Protein AF-0000000077112813 (afdb_homodimer)

Nearest PDB structures (foldseek):
  8c60-assembly1_C  TM=4.739E-01  e=3.721E+00  Homo sapiens
  4fjc-assembly1_D  TM=3.807E-01  e=3.249E+00  Saccharomyces cerevisiae S288C
  8i21-assembly1_C  TM=7.071E-01  e=4.803E-01  Saccharomyces cerevisiae S288C
  7p47-assembly1_A  TM=5.954E-01  e=3.420E-01  Saccharomyces cerevisiae
  8c60-assembly1_C  TM=4.735E-01  e=2.625E+00  Homo sapiens

Sequence (152 aa):
MRPRLIAILDSVSTEVDTQCSICLEPQRSMRRLEVCGHMFCADCLMAQMKSKMVRRYDCALCRRSLLAFRRPGALWMRPRLIAILDSVSTEVDTQCSICLEPQRSMRRLEVCGHMFCADCLMAQMKSKMVRRYDCALCRRSLLAFRRPGALW

Organism: Leptosphaeria maculans (strain JN3 / isolate v23.1.3 / race Av1-4-5-6-7-8) (NCBI:txid985895)

Solvent-accessible surface area (backbone atoms only — not comparable to full-atom values): 8838 Å² total; per-residue (Å²): 129,62,71,65,58,55,51,51,51,57,56,35,27,44,83,39,77,43,32,11,76,80,82,67,45,51,40,53,51,30,28,31,29,68,72,79,58,56,45,29,34,60,67,59,53,50,52,42,51,69,42,90,53,91,63,28,58,28,42,93,83,84,55,53,53,42,79,73,48,73,53,88,80,66,73,125,129,63,72,65,57,56,53,50,52,56,57,32,26,43,83,39,77,44,32,11,75,81,84,65,46,49,40,54,50,30,27,30,30,69,72,78,57,56,45,30,35,61,68,58,52,50,52,41,51,69,43,90,53,91,64,30,57,27,41,93,84,82,56,52,53,42,80,73,47,73,53,88,82,65,71,126

Secondary structure (DSSP, 8-state):
--HHHHHHHHHHEEEEE-B-TTT--B-SEEEEETTT--EE-HHHHHHHHHS--TTTTB-TTT--BGGG---TT---/--HHHHHHHHHHEEEEE-B-TTT--B-SEEEEETTT--EE-HHHHHHHHHS--TTTTB-TTT--BGGG---TT---

InterPro domains:
  IPR001841 Zinc finger, RING-type [PS50089] (20-63)
  IPR001841 Zinc finger, RING-type [SM00184] (20-62)
  IPR013083 Zinc finger, RING/FYVE/PHD-type [G3DSA:3.30.40.10] (7-70)
  IPR017907 Zinc finger, RING-type, conserved site [PS00518] (36-45)
  IPR027370 Zinc finger, RING-type, eukaryotic [PF13445] (20-59)

pLDDT: mean 90.88, std 12.23, range [41.81, 98.19]

Foldseek 3Di:
DDPVVVVVCVVVDDDDDQAAPPPRHHDPDWDAQPVPGHIHRPVVLVVLCPDPDPLSQADPPPSHGSVVDDDPPPDD/DDPVVVVVCVVVDDDDDQAAPPVRHHDPDWDAQPVPGHIHRPVVLVVLCPDPDPQSQADPPPSHGSVVDDDPPPDD

Radius of gyration: 18.07 Å; Cα contacts (8 Å, |Δi|>4): 241; chains: 2; bounding box: 33×53×37 Å

Structure (mmCIF, N/CA/C/O backbone):
data_AF-0000000077112813-model_v1
#
loop_
_entity.id
_entity.type
_entity.pdbx_description
1 polymer 'RING-type domain-containing protein'
#
loop_
_atom_site.group_PDB
_atom_site.id
_atom_site.type_symbol
_atom_site.label_atom_id
_atom_site.label_alt_id
_atom_site.label_comp_id
_atom_site.label_asym_id
_atom_site.label_entity_id
_atom_site.label_seq_id
_atom_site.pdbx_PDB_ins_code
_atom_site.Cartn_x
_atom_site.Cartn_y
_atom_site.Cartn_z
_atom_site.occupancy
_atom_site.B_iso_or_equiv
_atom_site.auth_seq_id
_atom_site.auth_comp_id
_atom_site.auth_asym_id
_atom_site.auth_atom_id
_atom_site.pdbx_PDB_model_num
ATOM 1 N N . MET A 1 1 ? -12.859 20.812 4.332 1 48.84 1 MET A N 1
ATOM 2 C CA . MET A 1 1 ? -11.461 20.797 4.758 1 48.84 1 MET A CA 1
ATOM 3 C C . MET A 1 1 ? -10.719 22.016 4.203 1 48.84 1 MET A C 1
ATOM 5 O O . MET A 1 1 ? -11.055 22.516 3.133 1 48.84 1 MET A O 1
ATOM 9 N N . ARG A 1 2 ? -9.992 22.844 4.855 1 67.12 2 ARG A N 1
ATOM 10 C CA . ARG A 1 2 ? -9.352 24.047 4.344 1 67.12 2 ARG A CA 1
ATOM 11 C C . ARG A 1 2 ? -8.445 23.734 3.16 1 67.12 2 ARG A C 1
ATOM 13 O O . ARG A 1 2 ? -7.66 22.781 3.211 1 67.12 2 ARG A O 1
ATOM 20 N N . PRO A 1 3 ? -8.641 24.453 2.031 1 79.75 3 PRO A N 1
ATOM 21 C CA . PRO A 1 3 ? -7.895 24.281 0.779 1 79.75 3 PRO A CA 1
ATOM 22 C C . PRO A 1 3 ? -6.387 24.188 0.996 1 79.75 3 PRO A C 1
ATOM 24 O O . PRO A 1 3 ? -5.719 23.391 0.336 1 79.75 3 PRO A O 1
ATOM 27 N N . ARG A 1 4 ? -5.879 24.812 2.002 1 86.38 4 ARG A N 1
ATOM 28 C CA . ARG A 1 4 ? -4.434 24.812 2.195 1 86.38 4 ARG A CA 1
ATOM 29 C C . ARG A 1 4 ? -3.941 23.484 2.738 1 86.38 4 ARG A C 1
ATOM 31 O O . ARG A 1 4 ? -2.914 22.969 2.295 1 86.38 4 ARG A O 1
ATOM 38 N N . LEU A 1 5 ? -4.719 22.906 3.596 1 89.5 5 LEU A N 1
ATOM 39 C CA . LEU A 1 5 ? -4.301 21.656 4.234 1 89.5 5 LEU A CA 1
ATOM 40 C C . LEU A 1 5 ? -4.273 20.516 3.23 1 89.5 5 LEU A C 1
ATOM 42 O O . LEU A 1 5 ? -3.395 19.656 3.295 1 89.5 5 LEU A O 1
ATOM 46 N N . ILE A 1 6 ? -5.223 20.547 2.381 1 90.75 6 ILE A N 1
ATOM 47 C CA . ILE A 1 6 ? -5.277 19.516 1.357 1 90.75 6 ILE A CA 1
ATOM 48 C C . ILE A 1 6 ? -4.066 19.625 0.437 1 90.75 6 ILE A C 1
ATOM 50 O O . ILE A 1 6 ? -3.461 18.625 0.067 1 90.75 6 ILE A O 1
ATOM 54 N N . ALA A 1 7 ? -3.73 20.891 0.091 1 91.06 7 ALA A N 1
ATOM 55 C CA . ALA A 1 7 ? -2.555 21.109 -0.747 1 91.06 7 ALA A CA 1
ATOM 56 C C . ALA A 1 7 ? -1.287 20.625 -0.054 1 91.06 7 ALA A C 1
ATOM 58 O O . ALA A 1 7 ? -0.417 20.016 -0.69 1 91.06 7 ALA A O 1
ATOM 59 N N . ILE A 1 8 ? -1.131 20.859 1.19 1 90.5 8 ILE A N 1
ATOM 60 C CA . ILE A 1 8 ? 0.029 20.422 1.956 1 90.5 8 ILE A CA 1
ATOM 61 C C . ILE A 1 8 ? 0.072 18.891 1.983 1 90.5 8 ILE A C 1
ATOM 63 O O . ILE A 1 8 ? 1.112 18.281 1.71 1 90.5 8 ILE A O 1
ATOM 67 N N . LEU A 1 9 ? -1.111 18.297 2.33 1 93.31 9 LEU A N 1
ATOM 68 C CA . LEU A 1 9 ? -1.193 16.844 2.373 1 93.31 9 LEU A CA 1
ATOM 69 C C . LEU A 1 9 ? -0.719 16.234 1.058 1 93.31 9 LEU A C 1
ATOM 71 O O . LEU A 1 9 ? 0.058 15.281 1.057 1 93.31 9 LEU A O 1
ATOM 75 N N . ASP A 1 10 ? -1.16 16.812 -0.063 1 93.88 10 ASP A N 1
ATOM 76 C CA . ASP A 1 10 ? -0.838 16.281 -1.384 1 93.88 10 ASP A CA 1
ATOM 77 C C . ASP A 1 10 ? 0.634 16.5 -1.722 1 93.88 10 ASP A C 1
ATOM 79 O O . ASP A 1 10 ? 1.233 15.719 -2.457 1 93.88 10 ASP A O 1
ATOM 83 N N . SER A 1 11 ? 1.275 17.531 -1.148 1 93.25 11 SER A N 1
ATOM 84 C CA . SER A 1 11 ? 2.682 17.828 -1.404 1 93.25 11 SER A CA 1
ATOM 85 C C . SER A 1 11 ? 3.592 16.875 -0.636 1 93.25 11 SER A C 1
ATOM 87 O O . SER A 1 11 ? 4.68 16.531 -1.104 1 93.25 11 SER A O 1
ATOM 89 N N . VAL A 1 12 ? 3.18 16.438 0.463 1 94.88 12 VAL A N 1
ATOM 90 C CA . VAL A 1 12 ? 4.098 15.711 1.332 1 94.88 12 VAL A CA 1
ATOM 91 C C . VAL A 1 12 ? 3.816 14.211 1.239 1 94.88 12 VAL A C 1
ATOM 93 O O . VAL A 1 12 ? 4.516 13.398 1.854 1 94.88 12 VAL A O 1
ATOM 96 N N . SER A 1 13 ? 2.684 13.812 0.536 1 96.12 13 SER A N 1
ATOM 97 C CA . SER A 1 13 ? 2.309 12.406 0.471 1 96.12 13 SER A CA 1
ATOM 98 C C . SER A 1 13 ? 1.687 12.062 -0.878 1 96.12 13 SER A C 1
ATOM 100 O O . SER A 1 13 ? 1.235 12.945 -1.604 1 96.12 13 SER A O 1
ATOM 102 N N . THR A 1 14 ? 1.698 10.797 -1.229 1 96 14 THR A N 1
ATOM 103 C CA . THR A 1 14 ? 1.056 10.273 -2.43 1 96 14 THR A CA 1
ATOM 104 C C . THR A 1 14 ? -0.037 9.273 -2.066 1 96 14 THR A C 1
ATOM 106 O O . THR A 1 14 ? 0.139 8.453 -1.161 1 96 14 THR A O 1
ATOM 109 N N . GLU A 1 15 ? -1.109 9.375 -2.762 1 96.5 15 GLU A N 1
ATOM 110 C CA . GLU A 1 15 ? -2.184 8.406 -2.57 1 96.5 15 GLU A CA 1
ATOM 111 C C . GLU A 1 15 ? -1.812 7.047 -3.16 1 96.5 15 GLU A C 1
ATOM 113 O O . GLU A 1 15 ? -1.32 6.969 -4.289 1 96.5 15 GLU A O 1
ATOM 118 N N . VAL A 1 16 ? -2.033 6.008 -2.383 1 95.19 16 VAL A N 1
ATOM 119 C CA . VAL A 1 16 ? -1.764 4.645 -2.824 1 95.19 16 VAL A CA 1
ATOM 120 C C . VAL A 1 16 ? -3.037 3.807 -2.723 1 95.19 16 VAL A C 1
ATOM 122 O O . VAL A 1 16 ? -3.65 3.725 -1.657 1 95.19 16 VAL A O 1
ATOM 125 N N . ASP A 1 17 ? -3.406 3.232 -3.77 1 94.81 17 ASP A N 1
ATOM 126 C CA . ASP A 1 17 ? -4.531 2.303 -3.752 1 94.81 17 ASP A CA 1
ATOM 127 C C . ASP A 1 17 ? -4.145 0.981 -3.096 1 94.81 17 ASP A C 1
ATOM 129 O O . ASP A 1 17 ? -3.256 0.278 -3.578 1 94.81 17 ASP A O 1
ATOM 133 N N . THR A 1 18 ? -4.797 0.664 -2.059 1 95.44 18 THR A N 1
ATOM 134 C CA . THR A 1 18 ? -4.422 -0.519 -1.292 1 95.44 18 THR A CA 1
ATOM 135 C C . THR A 1 18 ? -5.539 -1.557 -1.313 1 95.44 18 THR A C 1
ATOM 137 O O . THR A 1 18 ? -5.578 -2.451 -0.467 1 95.44 18 THR A O 1
ATOM 140 N N . GLN A 1 19 ? -6.438 -1.379 -2.158 1 95.94 19 GLN A N 1
ATOM 141 C CA . GLN A 1 19 ? -7.473 -2.387 -2.367 1 95.94 19 GLN A CA 1
ATOM 142 C C . GLN A 1 19 ? -6.984 -3.486 -3.309 1 95.94 19 GLN A C 1
ATOM 144 O O . GLN A 1 19 ? -6.32 -3.205 -4.309 1 95.94 19 GLN A O 1
ATOM 149 N N . CYS A 1 20 ? -7.316 -4.668 -2.986 1 97.38 20 CYS A N 1
ATOM 150 C CA . CYS A 1 20 ? -7.012 -5.781 -3.879 1 97.38 20 CYS A CA 1
ATOM 151 C C . CYS A 1 20 ? -7.781 -5.652 -5.188 1 97.38 20 CYS A C 1
ATOM 153 O O . CYS A 1 20 ? -9.008 -5.512 -5.184 1 97.38 20 CYS A O 1
ATOM 155 N N . SER A 1 21 ? -7.117 -5.809 -6.258 1 96.81 21 SER A N 1
ATOM 156 C CA . SER A 1 21 ? -7.758 -5.621 -7.555 1 96.81 21 SER A CA 1
ATOM 157 C C . SER A 1 21 ? -8.617 -6.824 -7.926 1 96.81 21 SER A C 1
ATOM 159 O O . SER A 1 21 ? -9.375 -6.777 -8.898 1 96.81 21 SER A O 1
ATOM 161 N N . ILE A 1 22 ? -8.562 -7.902 -7.184 1 96.94 22 ILE A N 1
ATOM 162 C CA . ILE A 1 22 ? -9.352 -9.094 -7.473 1 96.94 22 ILE A CA 1
ATOM 163 C C . ILE A 1 22 ? -10.602 -9.117 -6.594 1 96.94 22 ILE A C 1
ATOM 165 O O . ILE A 1 22 ? -11.719 -9.156 -7.105 1 96.94 22 ILE A O 1
ATOM 169 N N . CYS A 1 23 ? -10.484 -9.023 -5.309 1 97.44 23 CYS A N 1
ATOM 170 C CA . CYS A 1 23 ? -11.633 -9.156 -4.418 1 97.44 23 CYS A CA 1
ATOM 171 C C . CYS A 1 23 ? -12.195 -7.797 -4.039 1 97.44 23 CYS A C 1
ATOM 173 O O . CYS A 1 23 ? -13.258 -7.711 -3.428 1 97.44 23 CYS A O 1
ATOM 175 N N . LEU A 1 24 ? -11.383 -6.727 -4.297 1 96.19 24 LEU A N 1
ATOM 176 C CA . LEU A 1 24 ? -11.773 -5.332 -4.125 1 96.19 24 LEU A CA 1
ATOM 177 C C . LEU A 1 24 ? -11.891 -4.977 -2.646 1 96.19 24 LEU A C 1
ATOM 179 O O . LEU A 1 24 ? -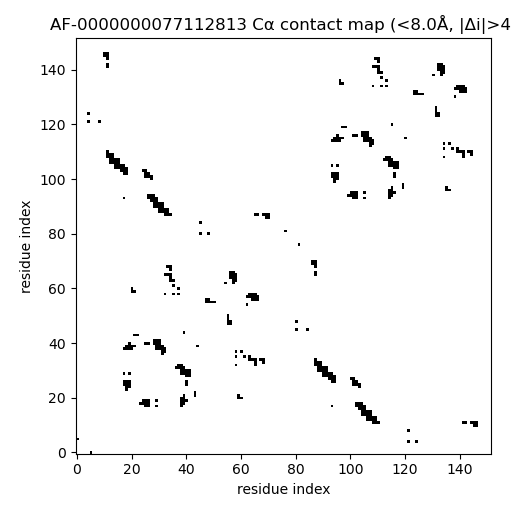12.68 -4.105 -2.271 1 96.19 24 LEU A O 1
ATOM 183 N N . GLU A 1 25 ? -11.117 -5.719 -1.812 1 96.12 25 GLU A N 1
ATOM 184 C CA . GLU A 1 25 ? -11.078 -5.445 -0.379 1 96.12 25 GLU A CA 1
ATOM 185 C C . GLU A 1 25 ? -9.688 -4.984 0.05 1 96.12 25 GLU A C 1
ATOM 187 O O . GLU A 1 25 ? -8.68 -5.477 -0.461 1 96.12 25 GLU A O 1
ATOM 192 N N . PRO A 1 26 ? -9.703 -4.039 1.004 1 95.31 26 PRO A N 1
ATOM 193 C CA . PRO A 1 26 ? -8.406 -3.721 1.606 1 95.31 26 PRO A CA 1
ATOM 194 C C . PRO A 1 26 ? -7.98 -4.734 2.666 1 95.31 26 PRO A C 1
ATOM 196 O O . PRO A 1 26 ? -8.828 -5.316 3.346 1 95.31 26 PRO A O 1
ATOM 199 N N . GLN A 1 27 ? -6.703 -5.023 2.729 1 95.25 27 GLN A N 1
ATOM 200 C CA . GLN A 1 27 ? -6.156 -5.898 3.758 1 95.25 27 GLN A CA 1
ATOM 201 C C . GLN A 1 27 ? -5.004 -5.23 4.496 1 95.25 27 GLN A C 1
ATOM 203 O O . GLN A 1 27 ? -4.43 -4.254 4.008 1 95.25 27 GLN A O 1
ATOM 208 N N . ARG A 1 28 ? -4.711 -5.68 5.664 1 94.56 28 ARG A N 1
ATOM 209 C CA . ARG A 1 28 ? -3.621 -5.16 6.48 1 94.56 28 ARG A CA 1
ATOM 210 C C . ARG A 1 28 ? -2.281 -5.312 5.77 1 94.56 28 ARG A C 1
ATOM 212 O O . ARG A 1 28 ? -1.372 -4.504 5.961 1 94.56 28 ARG A O 1
ATOM 219 N N . SER A 1 29 ? -2.234 -6.355 5 1 95.44 29 SER A N 1
ATOM 220 C CA . SER A 1 29 ? -1.036 -6.652 4.223 1 95.44 29 SER A CA 1
ATOM 221 C C . SER A 1 29 ? -1.385 -6.984 2.775 1 95.44 29 SER A C 1
ATOM 223 O O . SER A 1 29 ? -2.279 -7.793 2.518 1 95.44 29 SER A O 1
ATOM 225 N N . MET A 1 30 ? -0.727 -6.297 1.945 1 97.25 30 MET A N 1
ATOM 226 C CA . MET A 1 30 ? -0.923 -6.535 0.518 1 97.25 30 MET A CA 1
ATOM 227 C C . MET A 1 30 ? 0.365 -7.023 -0.134 1 97.25 30 MET A C 1
ATOM 229 O O . MET A 1 30 ? 1.445 -6.902 0.447 1 97.25 30 MET A O 1
ATOM 233 N N . ARG A 1 31 ? 0.193 -7.617 -1.327 1 97.94 31 ARG A N 1
ATOM 234 C CA . ARG A 1 31 ? 1.328 -8.016 -2.152 1 97.94 31 ARG A CA 1
ATOM 235 C C . ARG A 1 31 ? 1.45 -7.125 -3.385 1 97.94 31 ARG A C 1
ATOM 237 O O . ARG A 1 31 ? 0.489 -6.965 -4.137 1 97.94 31 ARG A O 1
ATOM 244 N N . ARG A 1 32 ? 2.568 -6.508 -3.498 1 97.12 32 ARG A N 1
ATOM 245 C CA . ARG A 1 32 ? 2.873 -5.707 -4.68 1 97.12 32 ARG A CA 1
ATOM 246 C C . ARG A 1 32 ? 3.711 -6.496 -5.676 1 97.12 32 ARG A C 1
ATOM 248 O O . ARG A 1 32 ? 4.809 -6.953 -5.348 1 97.12 32 ARG A O 1
ATOM 255 N N . LEU A 1 33 ? 3.238 -6.645 -6.828 1 97.44 33 LEU A N 1
ATOM 256 C CA . LEU A 1 33 ? 3.957 -7.398 -7.852 1 97.44 33 LEU A CA 1
ATOM 257 C C . LEU A 1 33 ? 5.203 -6.645 -8.305 1 97.44 33 LEU A C 1
ATOM 259 O O . LEU A 1 33 ? 5.141 -5.449 -8.602 1 97.44 33 LEU A O 1
ATOM 263 N N . GLU A 1 34 ? 6.254 -7.332 -8.461 1 96.56 34 GLU A N 1
ATOM 264 C CA . GLU A 1 34 ? 7.531 -6.719 -8.82 1 96.56 34 GLU A CA 1
ATOM 265 C C . GLU A 1 34 ? 7.531 -6.258 -10.273 1 96.56 34 GLU A C 1
ATOM 267 O O . GLU A 1 34 ? 8.086 -5.203 -10.594 1 96.56 34 GLU A O 1
ATOM 272 N N . VAL A 1 35 ? 6.914 -6.938 -11.094 1 96.44 35 VAL A N 1
ATOM 273 C CA . VAL A 1 35 ? 7.012 -6.727 -12.539 1 96.44 35 VAL A CA 1
ATOM 274 C C . VAL A 1 35 ? 6.184 -5.512 -12.938 1 96.44 35 VAL A C 1
ATOM 276 O O . VAL A 1 35 ? 6.488 -4.844 -13.93 1 96.44 35 VAL A O 1
ATOM 279 N N . CYS A 1 36 ? 5.145 -5.195 -12.211 1 96.62 36 CYS A N 1
ATOM 280 C CA . CYS A 1 36 ? 4.238 -4.172 -12.727 1 96.62 36 CYS A CA 1
ATOM 281 C C . CYS A 1 36 ? 3.812 -3.215 -11.625 1 96.62 36 CYS A C 1
ATOM 283 O O . CYS A 1 36 ? 3.27 -2.145 -11.898 1 96.62 36 CYS A O 1
ATOM 285 N N . GLY A 1 37 ? 3.896 -3.672 -10.312 1 95.75 37 GLY A N 1
ATOM 286 C CA . GLY A 1 37 ? 3.588 -2.795 -9.195 1 95.75 37 GLY A CA 1
ATOM 287 C C . GLY A 1 37 ? 2.148 -2.91 -8.727 1 95.75 37 GLY A C 1
ATOM 288 O O . GLY A 1 37 ? 1.785 -2.363 -7.684 1 95.75 37 GLY A O 1
ATOM 289 N N . HIS A 1 38 ? 1.285 -3.605 -9.367 1 97 38 HIS A N 1
ATOM 290 C CA . HIS A 1 38 ? -0.099 -3.76 -8.938 1 97 38 HIS A CA 1
ATOM 291 C C . HIS A 1 38 ? -0.183 -4.555 -7.637 1 97 38 HIS A C 1
ATOM 293 O O . HIS A 1 38 ? 0.644 -5.434 -7.387 1 97 38 HIS A O 1
ATOM 299 N N . MET A 1 39 ? -1.263 -4.273 -6.891 1 96.62 39 MET A N 1
ATOM 300 C CA . MET A 1 39 ? -1.365 -4.84 -5.547 1 96.62 39 MET A CA 1
ATOM 301 C C . MET A 1 39 ? -2.551 -5.793 -5.445 1 96.62 39 MET A C 1
ATOM 303 O O . MET A 1 39 ? -3.633 -5.5 -5.957 1 96.62 39 MET A O 1
ATOM 307 N N . PHE A 1 40 ? -2.328 -6.898 -4.738 1 98.19 40 PHE A N 1
ATOM 308 C CA . PHE A 1 40 ? -3.32 -7.93 -4.465 1 98.19 40 PHE A CA 1
ATOM 309 C C . PHE A 1 40 ? -3.145 -8.492 -3.061 1 98.19 40 PHE A C 1
ATOM 311 O O . PHE A 1 40 ? -2.047 -8.445 -2.5 1 98.19 40 PHE A O 1
ATOM 318 N N . CYS A 1 41 ? -4.234 -8.938 -2.465 1 97.12 41 CYS A N 1
ATOM 319 C CA . CYS A 1 41 ? -4.016 -9.664 -1.223 1 97.12 41 CYS A CA 1
ATOM 320 C C . CYS A 1 41 ? -3.391 -11.031 -1.494 1 97.12 41 CYS A C 1
ATOM 322 O O . CYS A 1 41 ? -3.541 -11.578 -2.586 1 97.12 41 CYS A O 1
ATOM 324 N N . ALA A 1 42 ? -2.762 -11.508 -0.607 1 97.06 42 ALA A N 1
ATOM 325 C CA . ALA A 1 42 ? -2.066 -12.789 -0.766 1 97.06 42 ALA A CA 1
ATOM 326 C C . ALA A 1 42 ? -3.051 -13.914 -1.075 1 97.06 42 ALA A C 1
ATOM 328 O O . ALA A 1 42 ? -2.77 -14.781 -1.908 1 97.06 42 ALA A O 1
ATOM 329 N N . ASP A 1 43 ? -4.188 -13.867 -0.471 1 97 43 ASP A N 1
ATOM 330 C CA . ASP A 1 43 ? -5.184 -14.914 -0.654 1 97 43 ASP A CA 1
ATOM 331 C C . ASP A 1 43 ? -5.641 -14.992 -2.109 1 97 43 ASP A C 1
ATOM 333 O O . ASP A 1 43 ? -5.699 -16.078 -2.693 1 97 43 ASP A O 1
ATOM 337 N N . CYS A 1 44 ? -5.922 -13.914 -2.609 1 97.62 44 CYS A N 1
ATOM 338 C CA . CYS A 1 44 ? -6.398 -13.875 -3.988 1 97.62 44 CYS A CA 1
ATOM 339 C C . CYS A 1 44 ? -5.293 -14.273 -4.957 1 97.62 44 CYS A C 1
ATOM 341 O O . CYS A 1 44 ? -5.535 -15.008 -5.914 1 97.62 44 CYS A O 1
ATOM 343 N N . LEU A 1 45 ? -4.098 -13.773 -4.785 1 96.81 45 LEU A N 1
ATOM 344 C CA . LEU A 1 45 ? -2.98 -14.133 -5.656 1 96.81 45 LEU A CA 1
ATOM 345 C C . LEU A 1 45 ? -2.717 -15.633 -5.621 1 96.81 45 LEU A C 1
ATOM 347 O O . LEU A 1 45 ? -2.529 -16.266 -6.664 1 96.81 45 LEU A O 1
ATOM 351 N N . MET A 1 46 ? -2.73 -16.109 -4.434 1 96.44 46 MET A N 1
ATOM 352 C CA . MET A 1 46 ? -2.504 -17.547 -4.277 1 96.44 46 MET A CA 1
ATOM 353 C C . MET A 1 46 ? -3.604 -18.344 -4.969 1 96.44 46 MET A C 1
ATOM 355 O O . MET A 1 46 ? -3.326 -19.359 -5.625 1 96.44 46 MET A O 1
ATOM 359 N N . ALA A 1 47 ? -4.801 -17.922 -4.832 1 96.94 47 ALA A N 1
ATOM 360 C CA . ALA A 1 47 ? -5.918 -18.594 -5.492 1 96.94 47 ALA A CA 1
ATOM 361 C C . ALA A 1 47 ? -5.742 -18.578 -7.012 1 96.94 47 ALA A C 1
ATOM 363 O O . ALA A 1 47 ? -5.98 -19.594 -7.676 1 96.94 47 ALA A O 1
ATOM 364 N N . GLN A 1 48 ? -5.312 -17.438 -7.5 1 97.25 48 GLN A N 1
ATOM 365 C CA . GLN A 1 48 ? -5.07 -17.328 -8.938 1 97.25 48 GLN A CA 1
ATOM 366 C C . GLN A 1 48 ? -3.971 -18.281 -9.383 1 97.25 48 GLN A C 1
ATOM 368 O O . GLN A 1 48 ? -4.141 -19.016 -10.352 1 97.25 48 GLN A O 1
ATOM 373 N N . MET A 1 49 ? -2.896 -18.359 -8.664 1 95.25 49 MET A N 1
ATOM 374 C CA . MET A 1 49 ? -1.737 -19.156 -9.039 1 95.25 49 MET A CA 1
ATOM 375 C C . MET A 1 49 ? -2.053 -20.656 -8.938 1 95.25 49 MET A C 1
ATOM 377 O O . MET A 1 49 ? -1.471 -21.469 -9.656 1 95.25 49 MET A O 1
ATOM 381 N N . LYS A 1 50 ? -2.975 -20.969 -8.094 1 95.75 50 LYS A N 1
ATOM 382 C CA . LYS A 1 50 ? -3.352 -22.375 -7.887 1 95.75 50 LYS A CA 1
ATOM 383 C C . LYS A 1 50 ? -4.367 -22.828 -8.93 1 95.75 50 LYS A C 1
ATOM 385 O O . LYS A 1 50 ? -4.582 -24.031 -9.109 1 95.75 50 LYS A O 1
ATOM 390 N N . SER A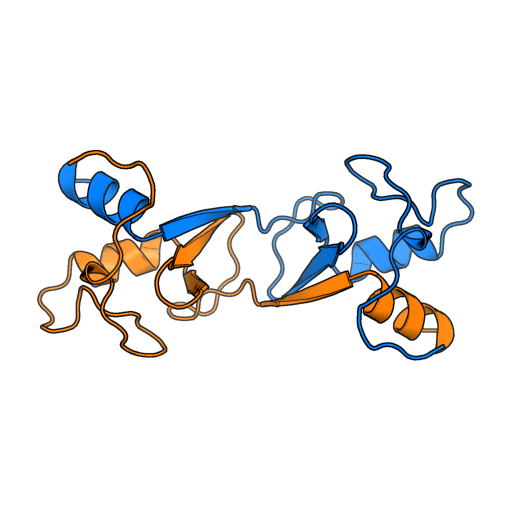 1 51 ? -4.887 -21.891 -9.578 1 95.75 51 SER A N 1
ATOM 391 C CA . SER A 1 51 ? -5.934 -22.219 -10.539 1 95.75 51 SER A CA 1
ATOM 392 C C . SER A 1 51 ? -5.367 -22.984 -11.727 1 95.75 51 SER A C 1
ATOM 394 O O . SER A 1 51 ? -4.152 -23.125 -11.867 1 95.75 51 SER A O 1
ATOM 396 N N . LYS A 1 52 ? -6.246 -23.531 -12.602 1 94.62 52 LYS A N 1
ATOM 397 C CA . LYS A 1 52 ? -5.836 -24.281 -13.789 1 94.62 52 LYS A CA 1
ATOM 398 C C . LYS A 1 52 ? -5.871 -23.391 -15.031 1 94.62 52 LYS A C 1
ATOM 400 O O . LYS A 1 52 ? -5.703 -23.875 -16.156 1 94.62 52 LYS A O 1
ATOM 405 N N . MET A 1 53 ? -5.945 -22.188 -14.805 1 91.94 53 MET A N 1
ATOM 406 C CA . MET A 1 53 ? -6.062 -21.266 -15.93 1 91.94 53 MET A CA 1
ATOM 407 C C . MET A 1 53 ? -4.707 -21.031 -16.594 1 91.94 53 MET A C 1
ATOM 409 O O . MET A 1 53 ? -3.674 -21.047 -15.914 1 91.94 53 MET A O 1
ATOM 413 N N . VAL A 1 54 ? -4.68 -20.734 -17.891 1 93.19 54 VAL A N 1
ATOM 414 C CA . VAL A 1 54 ? -3.463 -20.531 -18.672 1 93.19 54 VAL A CA 1
ATOM 415 C C . VAL A 1 54 ? -2.727 -19.297 -18.172 1 93.19 54 VAL A C 1
ATOM 417 O O . VAL A 1 54 ? -1.495 -19.281 -18.094 1 93.19 54 VAL A O 1
ATOM 420 N N . ARG A 1 55 ? -3.412 -18.312 -17.719 1 94.38 55 ARG A N 1
ATOM 421 C CA . ARG A 1 55 ? -2.811 -17.031 -17.328 1 94.38 55 ARG A CA 1
ATOM 422 C C . ARG A 1 55 ? -2.643 -16.953 -15.805 1 94.38 55 ARG A C 1
ATOM 424 O O . ARG A 1 55 ? -2.711 -15.867 -15.227 1 94.38 55 ARG A O 1
ATOM 431 N N . ARG A 1 56 ? -2.402 -18.078 -15.109 1 95.75 56 ARG A N 1
ATOM 432 C CA . ARG A 1 56 ? -2.363 -18.125 -13.656 1 95.75 56 ARG 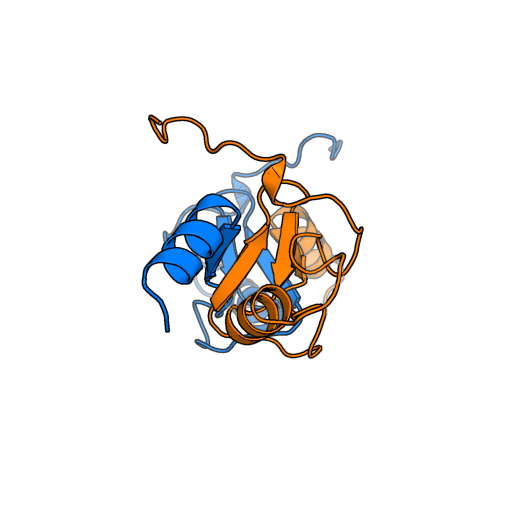A CA 1
ATOM 433 C C . ARG A 1 56 ? -1.122 -17.422 -13.117 1 95.75 56 ARG A C 1
ATOM 435 O O . ARG A 1 56 ? -1.068 -17.062 -11.938 1 95.75 56 ARG A O 1
ATOM 442 N N . TYR A 1 57 ? -0.138 -17.188 -14 1 95.75 57 TYR A N 1
ATOM 443 C CA . TYR A 1 57 ? 1.07 -16.5 -13.562 1 95.75 57 TYR A CA 1
ATOM 444 C C . TYR A 1 57 ? 1.193 -15.141 -14.234 1 95.75 57 TYR A C 1
ATOM 446 O O . TYR A 1 57 ? 2.303 -14.672 -14.5 1 95.75 57 TYR A O 1
ATOM 454 N N . ASP A 1 58 ? 0.082 -14.57 -14.602 1 97.38 58 ASP A N 1
ATOM 455 C CA . ASP A 1 58 ? 0.022 -13.195 -15.078 1 97.38 58 ASP A CA 1
ATOM 456 C C . ASP A 1 58 ? -0.639 -12.281 -14.047 1 97.38 58 ASP A C 1
ATOM 458 O O . ASP A 1 58 ? -1.478 -12.734 -13.258 1 97.38 58 ASP A O 1
ATOM 462 N N . CYS A 1 59 ? -0.247 -11.086 -14.078 1 98 59 CYS A N 1
ATOM 463 C CA . CYS A 1 59 ? -0.975 -10.117 -13.266 1 98 59 CYS A CA 1
ATOM 464 C C . CYS A 1 59 ? -2.455 -10.102 -13.625 1 98 59 CYS A C 1
ATOM 466 O O . CYS A 1 59 ? -2.812 -9.969 -14.797 1 98 59 CYS A O 1
ATOM 468 N N . ALA A 1 60 ? -3.303 -10.094 -12.742 1 97.5 60 ALA A N 1
ATOM 469 C CA . ALA A 1 60 ? -4.746 -10.172 -12.938 1 97.5 60 ALA A CA 1
ATOM 470 C C . ALA A 1 60 ? -5.297 -8.852 -13.461 1 97.5 60 ALA A C 1
ATOM 472 O O . ALA A 1 60 ? -6.438 -8.789 -13.93 1 97.5 60 ALA A O 1
ATOM 473 N N . LEU A 1 61 ? -4.488 -7.777 -13.422 1 97.06 61 LEU A N 1
ATOM 474 C CA . LEU A 1 61 ? -4.957 -6.457 -13.828 1 97.06 61 LEU A CA 1
ATOM 475 C C . LEU A 1 61 ? -4.371 -6.062 -15.18 1 97.06 61 LEU A C 1
ATOM 477 O O . LEU A 1 61 ? -5.113 -5.781 -16.125 1 97.06 61 LEU A O 1
ATOM 481 N N . CYS A 1 62 ? -3.061 -6.176 -15.359 1 97.31 62 CYS A N 1
ATOM 482 C CA . CYS A 1 62 ? -2.438 -5.668 -16.578 1 97.31 62 CYS A CA 1
ATOM 483 C C . CYS A 1 62 ? -1.984 -6.812 -17.469 1 97.31 62 CYS A C 1
ATOM 485 O O . CYS A 1 62 ? -1.574 -6.59 -18.609 1 97.31 62 CYS A O 1
ATOM 487 N N . ARG A 1 63 ? -1.871 -8.016 -16.969 1 96.5 63 ARG A N 1
ATOM 488 C CA . ARG A 1 63 ? -1.626 -9.266 -17.672 1 96.5 63 ARG A CA 1
ATOM 489 C C . ARG A 1 63 ? -0.138 -9.461 -17.953 1 96.5 63 ARG A C 1
ATOM 491 O O . ARG A 1 63 ? 0.25 -10.344 -18.703 1 96.5 63 ARG A O 1
ATOM 498 N N . ARG A 1 64 ? 0.6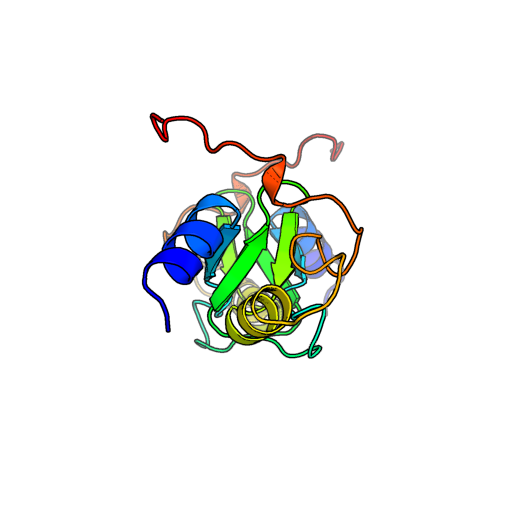88 -8.695 -17.359 1 97.25 64 ARG A N 1
ATOM 499 C CA . ARG A 1 64 ? 2.121 -8.945 -17.484 1 97.25 64 ARG A CA 1
ATOM 500 C C . ARG A 1 64 ? 2.51 -10.242 -16.781 1 97.25 64 ARG A C 1
ATOM 502 O O . ARG A 1 64 ? 2.035 -10.523 -15.68 1 97.25 64 ARG A O 1
ATOM 509 N N . SER A 1 65 ? 3.439 -10.953 -17.312 1 96.75 65 SER A N 1
ATOM 510 C CA . 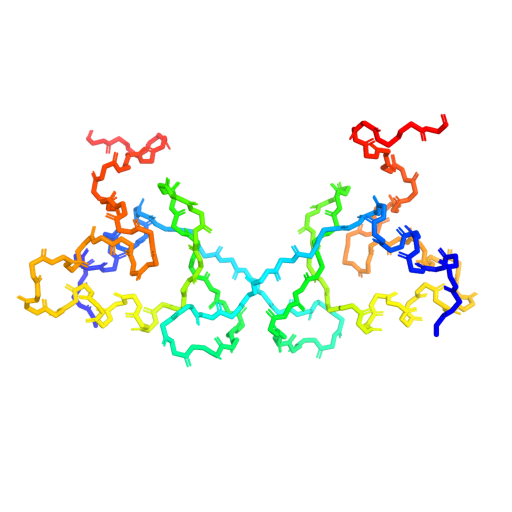SER A 1 65 ? 3.863 -12.227 -16.734 1 96.75 65 SER A CA 1
ATOM 511 C C . SER A 1 65 ? 4.699 -12.023 -15.477 1 96.75 65 SER A C 1
ATOM 513 O O . SER A 1 65 ? 5.68 -11.273 -15.492 1 96.75 65 SER A O 1
ATOM 515 N N . LEU A 1 66 ? 4.355 -12.758 -14.469 1 95.5 66 LEU A N 1
ATOM 516 C CA . LEU A 1 66 ? 5.07 -12.672 -13.195 1 95.5 66 LEU A CA 1
ATOM 517 C C . LEU A 1 66 ? 6.43 -13.359 -13.297 1 95.5 66 LEU A C 1
ATOM 519 O O . LEU A 1 66 ? 7.348 -13.031 -12.539 1 95.5 66 LEU A O 1
ATOM 523 N N . LEU A 1 67 ? 6.523 -14.258 -14.156 1 89.38 67 LEU A N 1
ATOM 524 C CA . LEU A 1 67 ? 7.73 -15.07 -14.266 1 89.38 67 LEU A CA 1
ATOM 525 C C . LEU A 1 67 ? 8.828 -14.328 -15.016 1 89.38 67 LEU A C 1
ATOM 527 O O . LEU A 1 67 ? 9.977 -14.773 -15.055 1 89.38 67 LEU A O 1
ATOM 531 N N . ALA A 1 68 ? 8.461 -13.227 -15.422 1 86.81 68 ALA A N 1
ATOM 532 C CA . ALA A 1 68 ? 9.43 -12.422 -16.156 1 86.81 68 ALA A CA 1
ATOM 533 C C . ALA A 1 68 ? 10.352 -11.672 -15.195 1 86.81 68 ALA A C 1
ATOM 535 O O . ALA A 1 68 ? 11.406 -11.172 -15.602 1 86.81 68 ALA A O 1
ATOM 536 N N . PHE A 1 69 ? 9.992 -11.688 -13.977 1 82.62 69 PHE A N 1
ATOM 537 C CA . PHE A 1 69 ? 10.773 -10.914 -13.023 1 82.62 69 PHE A CA 1
ATOM 538 C C . PHE A 1 69 ? 11.805 -11.805 -12.328 1 82.62 69 PHE A C 1
ATOM 540 O O . PHE A 1 69 ? 11.5 -12.922 -11.914 1 82.62 69 PHE A O 1
ATOM 547 N N . ARG A 1 70 ? 13 -11.414 -12.273 1 75.62 70 ARG A N 1
ATOM 548 C CA . ARG A 1 70 ? 14.07 -11.984 -11.453 1 75.62 70 ARG A CA 1
ATOM 549 C C . ARG A 1 70 ? 14.516 -11 -10.375 1 75.62 70 ARG A C 1
ATOM 551 O O . ARG A 1 70 ? 14.906 -9.875 -10.68 1 75.62 70 ARG A O 1
ATOM 558 N N . ARG A 1 71 ? 14.289 -11.312 -9.125 1 76.25 71 ARG A N 1
ATOM 559 C CA . ARG A 1 71 ? 14.688 -10.414 -8.047 1 76.25 71 ARG A CA 1
ATOM 560 C C . ARG A 1 71 ? 16.203 -10.188 -8.062 1 76.25 71 ARG A C 1
ATOM 562 O O . ARG A 1 71 ? 16.969 -11.141 -8.141 1 76.25 71 ARG A O 1
ATOM 569 N N . PRO A 1 72 ? 16.5 -8.906 -7.941 1 70.56 72 PRO A N 1
ATOM 570 C CA . PRO A 1 72 ? 17.938 -8.672 -7.828 1 70.56 72 PRO A CA 1
ATOM 571 C C . PRO A 1 72 ? 18.547 -9.305 -6.578 1 70.56 72 PRO A C 1
ATOM 573 O O . PRO A 1 72 ? 17.938 -9.242 -5.5 1 70.56 72 PRO A O 1
ATOM 576 N N . GLY A 1 73 ? 19.594 -10.133 -6.75 1 60.28 73 GLY A N 1
ATOM 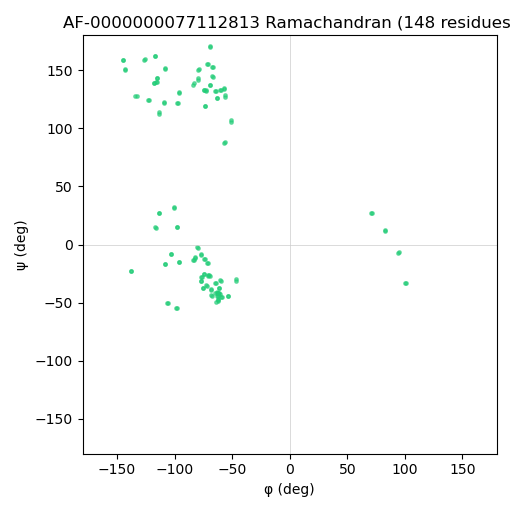577 C CA . GLY A 1 73 ? 20.297 -10.789 -5.66 1 60.28 73 GLY A CA 1
ATOM 578 C C . GLY A 1 73 ? 19.891 -12.234 -5.465 1 60.28 73 GLY A C 1
ATOM 579 O O . GLY A 1 73 ? 20.5 -12.953 -4.672 1 60.28 73 GLY A O 1
ATOM 580 N N . ALA A 1 74 ? 18.609 -12.562 -5.734 1 58.12 74 ALA A N 1
ATOM 581 C CA . ALA A 1 74 ? 18.266 -13.977 -5.633 1 58.12 74 ALA A CA 1
ATOM 582 C C . ALA A 1 74 ? 19.141 -14.82 -6.551 1 58.12 74 ALA A C 1
ATOM 584 O O . ALA A 1 74 ? 19.312 -14.5 -7.727 1 58.12 74 ALA A O 1
ATOM 585 N N . LEU A 1 75 ? 20.203 -15.188 -6.074 1 48.59 75 LEU A N 1
ATOM 586 C CA . LEU A 1 75 ? 21.094 -16.109 -6.785 1 48.59 75 LEU A CA 1
AT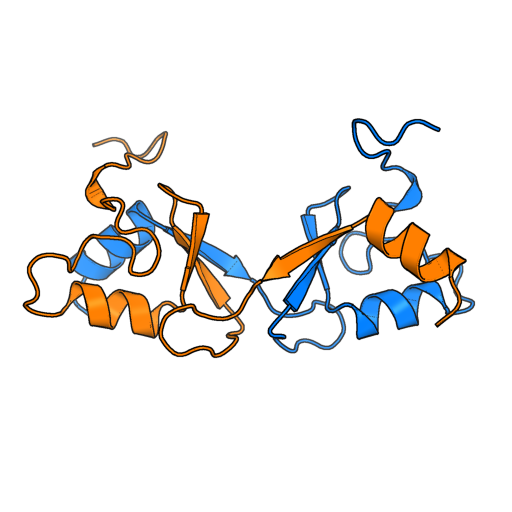OM 587 C C . LEU A 1 75 ? 20.328 -17.344 -7.258 1 48.59 75 LEU A C 1
ATOM 589 O O . LEU A 1 75 ? 19.578 -17.953 -6.484 1 48.59 75 LEU A O 1
ATOM 593 N N . TRP A 1 76 ? 20.109 -17.438 -8.422 1 43 76 TRP A N 1
ATOM 594 C CA . TRP A 1 76 ? 19.859 -18.797 -8.883 1 43 76 TRP A CA 1
ATOM 595 C C . TRP A 1 76 ? 21.078 -19.688 -8.656 1 43 76 TRP A C 1
ATOM 597 O O . TRP A 1 76 ? 22.203 -19.219 -8.672 1 43 76 TRP A O 1
ATOM 607 N N . MET B 1 1 ? -0.265 -24.688 2.656 1 49.25 1 MET B N 1
ATOM 608 C CA . MET B 1 1 ? 0.031 -24.172 1.325 1 49.25 1 MET B CA 1
ATOM 609 C C . MET B 1 1 ? 1.324 -24.766 0.782 1 49.25 1 MET B C 1
ATOM 611 O O . MET B 1 1 ? 2.232 -25.094 1.548 1 49.25 1 MET B O 1
ATOM 615 N N . ARG B 1 2 ? 1.479 -25.344 -0.375 1 66.81 2 ARG B N 1
ATOM 616 C CA . ARG B 1 2 ? 2.676 -26.016 -0.863 1 66.81 2 ARG B CA 1
ATOM 617 C C . ARG B 1 2 ? 3.885 -25.078 -0.819 1 66.81 2 ARG B C 1
ATOM 619 O O . ARG B 1 2 ? 3.809 -23.938 -1.259 1 66.81 2 ARG B O 1
ATOM 626 N N . PRO B 1 3 ? 5 -25.562 -0.19 1 79.75 3 PRO B N 1
ATOM 627 C CA . PRO B 1 3 ? 6.246 -24.812 -0.014 1 79.75 3 PRO B CA 1
ATOM 628 C C . PRO B 1 3 ? 6.711 -24.125 -1.298 1 79.75 3 PRO B C 1
ATOM 630 O O . PRO B 1 3 ? 7.188 -22.984 -1.257 1 79.75 3 PRO B O 1
ATOM 633 N N . ARG B 1 4 ? 6.422 -24.703 -2.428 1 86.5 4 ARG B N 1
ATOM 634 C CA . ARG B 1 4 ? 6.922 -24.125 -3.676 1 86.5 4 ARG B CA 1
ATOM 635 C C . ARG B 1 4 ? 6.141 -22.875 -4.055 1 86.5 4 ARG B C 1
ATOM 637 O O . ARG B 1 4 ? 6.727 -21.875 -4.477 1 86.5 4 ARG B O 1
ATOM 644 N N . LEU B 1 5 ? 4.867 -22.922 -3.799 1 89.56 5 LEU B N 1
ATOM 645 C CA . LEU B 1 5 ? 4.02 -21.797 -4.203 1 89.56 5 LEU B CA 1
ATOM 646 C C . LEU B 1 5 ? 4.328 -20.562 -3.379 1 89.56 5 LEU B C 1
ATOM 648 O O . LEU B 1 5 ? 4.301 -19.438 -3.898 1 89.56 5 LEU B O 1
ATOM 652 N N . ILE B 1 6 ? 4.562 -20.797 -2.146 1 90.75 6 ILE B N 1
ATOM 653 C CA . ILE B 1 6 ? 4.895 -19.688 -1.271 1 90.75 6 ILE B CA 1
ATOM 654 C C . ILE B 1 6 ? 6.207 -19.047 -1.72 1 90.75 6 ILE B C 1
ATOM 656 O O . ILE B 1 6 ? 6.336 -17.828 -1.742 1 90.75 6 ILE B O 1
ATOM 660 N N . ALA B 1 7 ? 7.176 -19.922 -2.086 1 91.12 7 ALA B N 1
ATOM 661 C CA . ALA B 1 7 ? 8.453 -19.406 -2.58 1 91.12 7 ALA B CA 1
ATOM 662 C C . ALA B 1 7 ? 8.266 -18.594 -3.855 1 91.12 7 ALA B C 1
ATOM 664 O O . ALA B 1 7 ? 8.898 -17.547 -4.031 1 91.12 7 ALA B O 1
ATOM 665 N N . ILE B 1 8 ? 7.477 -19.031 -4.746 1 90.5 8 ILE B N 1
ATOM 666 C CA . ILE B 1 8 ? 7.199 -18.312 -5.988 1 90.5 8 ILE B CA 1
ATOM 667 C C . ILE B 1 8 ? 6.543 -16.969 -5.68 1 90.5 8 ILE B C 1
ATOM 669 O O . ILE B 1 8 ? 6.961 -15.938 -6.199 1 90.5 8 ILE B O 1
ATOM 673 N N . LEU B 1 9 ? 5.492 -17.047 -4.812 1 93.38 9 LEU B N 1
ATOM 674 C CA . LEU B 1 9 ? 4.801 -15.82 -4.43 1 93.38 9 LEU B CA 1
ATOM 675 C C . LEU B 1 9 ? 5.781 -14.781 -3.902 1 93.38 9 LEU B C 1
ATOM 677 O O . LEU B 1 9 ? 5.719 -13.609 -4.289 1 93.38 9 LEU B O 1
ATOM 681 N N . ASP B 1 10 ? 6.711 -15.219 -3.047 1 94.06 10 ASP B N 1
ATOM 682 C CA . ASP B 1 10 ? 7.664 -14.305 -2.418 1 94.06 10 ASP B CA 1
ATOM 683 C C . ASP B 1 10 ? 8.68 -13.789 -3.434 1 94.06 10 ASP B C 1
ATOM 685 O O . ASP B 1 10 ? 9.195 -12.68 -3.293 1 94.06 10 ASP B O 1
ATOM 689 N N . SER B 1 11 ? 8.961 -14.539 -4.508 1 93.38 11 SER B N 1
ATOM 690 C CA . SER B 1 11 ? 9.914 -14.133 -5.535 1 93.38 11 SER B CA 1
ATOM 691 C C . SER B 1 11 ? 9.305 -13.086 -6.465 1 93.38 11 SER B C 1
ATOM 693 O O . SER B 1 11 ? 10.016 -12.211 -6.973 1 93.38 11 SER B O 1
ATOM 695 N N . VAL B 1 12 ? 8.07 -13.133 -6.672 1 95.06 12 VAL B N 1
ATOM 696 C CA . VAL B 1 12 ? 7.484 -12.305 -7.719 1 95.06 12 VAL B CA 1
ATOM 697 C C . VAL B 1 12 ? 6.785 -11.102 -7.094 1 95.06 12 VAL B C 1
ATOM 699 O O . VAL B 1 12 ? 6.266 -10.234 -7.801 1 95.06 12 VAL B O 1
ATOM 702 N N . SER B 1 13 ? 6.668 -11.086 -5.711 1 96.25 13 SER B N 1
ATOM 703 C CA . SER B 1 13 ? 5.941 -10.008 -5.047 1 96.25 13 SER B CA 1
ATOM 704 C C . SER B 1 13 ? 6.578 -9.656 -3.709 1 96.25 13 SER B C 1
ATOM 706 O O . SER B 1 13 ? 7.332 -10.445 -3.146 1 96.25 13 SER B O 1
ATOM 708 N N . THR B 1 14 ? 6.316 -8.461 -3.209 1 96.06 14 THR B N 1
ATOM 709 C CA . THR B 1 14 ? 6.758 -8 -1.897 1 96.06 14 THR B CA 1
ATOM 710 C C . THR B 1 14 ? 5.559 -7.68 -1.007 1 96.06 14 THR B C 1
ATOM 712 O O . THR B 1 14 ? 4.57 -7.105 -1.471 1 96.06 14 THR B O 1
ATOM 715 N N . GLU B 1 15 ? 5.68 -8.062 0.207 1 96.5 15 GLU B N 1
ATOM 716 C CA . GLU B 1 15 ? 4.641 -7.719 1.174 1 96.5 15 GLU B CA 1
ATOM 717 C C . GLU B 1 15 ? 4.695 -6.238 1.543 1 96.5 15 GLU B C 1
ATOM 719 O O . GLU B 1 15 ? 5.77 -5.703 1.821 1 96.5 15 GLU B O 1
ATOM 724 N N . VAL B 1 16 ? 3.543 -5.605 1.513 1 95.31 16 VAL B N 1
ATOM 725 C CA . VAL B 1 16 ? 3.43 -4.195 1.874 1 95.31 16 VAL B CA 1
ATOM 726 C C . VAL B 1 16 ? 2.434 -4.035 3.02 1 95.31 16 VAL B C 1
ATOM 728 O O . VAL B 1 16 ? 1.286 -4.477 2.92 1 95.31 16 VAL B O 1
ATOM 731 N N . ASP B 1 17 ? 2.846 -3.457 4.039 1 95 17 ASP B N 1
ATOM 732 C CA . ASP B 1 17 ? 1.938 -3.133 5.137 1 95 17 ASP B CA 1
ATOM 733 C C . ASP B 1 17 ? 1.028 -1.963 4.77 1 95 17 ASP B C 1
ATOM 735 O O . ASP B 1 17 ? 1.505 -0.856 4.508 1 95 17 ASP B O 1
ATOM 739 N N . THR B 1 18 ? -0.215 -2.193 4.766 1 95.75 18 THR B N 1
ATOM 740 C CA . THR B 1 18 ? -1.157 -1.176 4.312 1 95.75 18 THR B CA 1
ATOM 741 C C . THR B 1 18 ? -2.078 -0.749 5.449 1 95.75 18 THR B C 1
ATOM 743 O O . THR B 1 18 ? -3.152 -0.194 5.211 1 95.75 18 THR B O 1
ATOM 746 N N . GLN B 1 19 ? -1.72 -1.073 6.602 1 96 19 GLN B N 1
ATOM 747 C CA . GLN B 1 19 ? -2.438 -0.594 7.781 1 96 19 GLN B CA 1
ATOM 748 C C . GLN B 1 19 ? -1.963 0.798 8.188 1 96 19 GLN B C 1
ATOM 750 O O . GLN B 1 19 ? -0.763 1.081 8.164 1 96 19 GLN B O 1
ATOM 755 N N . CYS B 1 20 ? -2.869 1.615 8.523 1 97.38 20 CYS B N 1
ATOM 756 C CA . CYS B 1 20 ? -2.516 2.928 9.055 1 97.38 20 CYS B CA 1
ATOM 757 C C . CYS B 1 20 ? -1.775 2.797 10.383 1 97.38 20 CYS B C 1
ATOM 759 O O . CYS B 1 20 ? -2.264 2.15 11.305 1 97.38 20 CYS B O 1
ATOM 761 N N . SER B 1 21 ? -0.711 3.4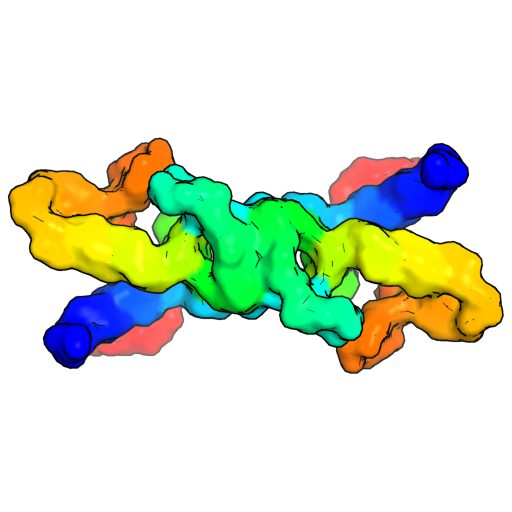69 10.508 1 96.75 21 SER B N 1
ATOM 762 C CA . SER B 1 21 ? 0.102 3.34 11.711 1 96.75 21 SER B CA 1
ATOM 763 C C . SER B 1 21 ? -0.507 4.113 12.875 1 96.75 21 SER B C 1
ATOM 765 O O . SER B 1 21 ? -0.064 3.979 14.016 1 96.75 21 SER B O 1
ATOM 767 N N . ILE B 1 22 ? -1.52 4.914 12.656 1 96.81 22 ILE B N 1
ATOM 768 C CA . ILE B 1 22 ? -2.156 5.695 13.711 1 96.81 22 ILE B CA 1
ATOM 769 C C . ILE B 1 22 ? -3.41 4.977 14.203 1 96.81 22 ILE B C 1
ATOM 771 O O . ILE B 1 22 ? -3.525 4.656 15.383 1 96.81 22 ILE B O 1
ATOM 775 N N . CYS B 1 23 ? -4.336 4.629 13.352 1 97.31 23 CYS B N 1
ATOM 776 C CA . CYS B 1 23 ? -5.605 4.051 13.781 1 97.31 23 CYS B CA 1
ATOM 777 C C . CYS B 1 23 ? -5.562 2.527 13.703 1 97.31 23 CYS B C 1
ATOM 779 O O . CYS B 1 23 ? -6.477 1.853 14.18 1 97.31 23 CYS B O 1
ATOM 781 N N . LEU B 1 24 ? -4.535 1.992 12.977 1 96.06 24 LEU B N 1
ATOM 782 C CA . LEU B 1 24 ? -4.238 0.568 12.875 1 96.06 24 LEU B CA 1
ATOM 783 C C . LEU B 1 24 ? -5.301 -0.148 12.039 1 96.06 24 LEU B C 1
ATOM 785 O O . LEU B 1 24 ? -5.559 -1.335 12.25 1 96.06 24 LEU B O 1
ATOM 789 N N . GLU B 1 25 ? -5.934 0.632 11.117 1 95.94 25 GLU B N 1
ATOM 790 C CA . GLU B 1 25 ? -6.918 0.065 10.195 1 95.94 25 GLU B CA 1
ATOM 791 C C . GLU B 1 25 ? -6.441 0.158 8.75 1 95.94 25 GLU B C 1
ATOM 793 O O . GLU B 1 25 ? -5.809 1.143 8.359 1 95.94 25 GLU B O 1
ATOM 798 N N . PRO B 1 26 ? -6.785 -0.908 8.008 1 95.12 26 PRO B N 1
ATOM 799 C CA . PRO B 1 26 ? -6.555 -0.77 6.566 1 95.12 26 PRO B CA 1
ATOM 800 C C . PRO B 1 26 ? -7.641 0.042 5.867 1 95.12 26 PRO B C 1
ATOM 802 O O . PRO B 1 26 ? -8.805 0.01 6.281 1 95.12 26 PRO B O 1
ATOM 805 N N . GLN B 1 27 ? -7.254 0.843 4.914 1 95.19 27 GLN B N 1
ATOM 806 C CA . GLN B 1 27 ? -8.211 1.596 4.113 1 95.19 27 GLN B CA 1
ATOM 807 C C . GLN B 1 27 ? -8 1.333 2.623 1 95.19 27 GLN B C 1
ATOM 809 O O . GLN B 1 27 ? -6.953 0.835 2.215 1 95.19 27 GLN B O 1
ATOM 814 N N . ARG B 1 28 ? -8.977 1.582 1.812 1 94.38 28 ARG B N 1
ATOM 815 C CA . ARG B 1 28 ? -8.93 1.401 0.365 1 94.38 28 ARG B CA 1
ATOM 816 C C . ARG B 1 28 ? -7.852 2.273 -0.262 1 94.38 28 ARG B C 1
ATOM 818 O O . ARG B 1 28 ? -7.293 1.927 -1.307 1 94.38 28 ARG B O 1
ATOM 825 N N . SER B 1 29 ? -7.652 3.367 0.395 1 95.25 29 SER B N 1
ATOM 826 C CA . SER B 1 29 ? -6.633 4.312 -0.046 1 95.25 29 SER B CA 1
ATOM 827 C C . SER B 1 29 ? -5.785 4.801 1.125 1 95.25 29 SER B C 1
ATOM 829 O O . SER B 1 29 ? -6.32 5.188 2.166 1 95.25 29 SER B O 1
ATOM 831 N N . MET B 1 30 ? -4.547 4.672 0.919 1 97.25 30 MET B N 1
ATOM 832 C CA . MET B 1 30 ? -3.605 5.137 1.936 1 97.25 30 MET B CA 1
ATOM 833 C C . MET B 1 30 ? -2.736 6.266 1.396 1 97.25 30 MET B C 1
ATOM 835 O O . MET B 1 30 ? -2.68 6.488 0.185 1 97.25 30 MET B O 1
ATOM 839 N N . ARG B 1 31 ? -2.127 6.992 2.338 1 97.94 31 ARG B N 1
ATOM 840 C CA . ARG B 1 31 ? -1.147 8.023 2 1 97.94 31 ARG B CA 1
ATOM 841 C C . ARG B 1 31 ? 0.26 7.59 2.396 1 97.94 31 ARG B C 1
ATOM 843 O O . ARG B 1 31 ? 0.498 7.211 3.547 1 97.94 31 ARG B O 1
ATOM 850 N N . ARG B 1 32 ? 1.121 7.566 1.438 1 97.06 32 ARG B N 1
ATOM 851 C CA . ARG B 1 32 ? 2.529 7.281 1.685 1 97.06 32 ARG B CA 1
ATOM 852 C C . ARG B 1 32 ? 3.344 8.562 1.779 1 97.06 32 ARG B C 1
ATOM 854 O O . ARG B 1 32 ? 3.375 9.359 0.836 1 97.06 32 ARG B O 1
ATOM 861 N N . LEU B 1 33 ? 3.969 8.758 2.842 1 97.38 33 LEU B N 1
ATOM 862 C CA . LEU B 1 33 ? 4.766 9.961 3.035 1 97.38 33 LEU B CA 1
ATOM 863 C C . LEU B 1 33 ? 5.996 9.953 2.137 1 97.38 33 LEU B C 1
ATOM 865 O O . LEU B 1 33 ? 6.715 8.953 2.078 1 97.38 33 LEU B O 1
ATOM 869 N N . GLU B 1 34 ? 6.289 11.031 1.557 1 96.5 34 GLU B N 1
ATOM 870 C CA . GLU B 1 34 ? 7.402 11.133 0.615 1 96.5 34 GLU B CA 1
ATOM 871 C C . GLU B 1 34 ? 8.742 11.07 1.338 1 96.5 34 GLU B C 1
ATOM 873 O O . GLU B 1 34 ? 9.695 10.469 0.841 1 96.5 34 GLU B O 1
ATOM 878 N N . VAL B 1 35 ? 8.828 11.602 2.457 1 96.44 35 VAL B N 1
ATOM 879 C CA . VAL B 1 35 ? 10.094 11.805 3.154 1 96.44 35 VAL B CA 1
ATOM 880 C C . VAL B 1 35 ? 10.57 10.484 3.752 1 96.44 35 VAL B C 1
ATOM 882 O O . VAL B 1 35 ? 11.766 10.266 3.926 1 96.44 35 VAL B O 1
ATOM 885 N N . CYS B 1 36 ? 9.672 9.578 4.074 1 96.5 36 CYS B N 1
ATOM 886 C CA . CYS B 1 36 ? 10.117 8.422 4.836 1 96.5 36 CYS B CA 1
ATOM 887 C C . CYS B 1 36 ? 9.469 7.141 4.316 1 96.5 36 CYS B C 1
ATOM 889 O O . CYS B 1 36 ? 9.906 6.039 4.648 1 96.5 36 CYS B O 1
ATOM 891 N N . GLY B 1 37 ? 8.273 7.266 3.621 1 95.62 37 GLY B N 1
ATOM 892 C CA . GLY B 1 37 ? 7.633 6.105 3.021 1 95.62 37 GLY B CA 1
ATOM 893 C C . GLY B 1 37 ? 6.582 5.477 3.918 1 95.62 37 GLY B C 1
ATOM 894 O O . GLY B 1 37 ? 5.844 4.586 3.486 1 95.62 37 GLY B O 1
ATOM 895 N N . HIS B 1 38 ? 6.395 5.871 5.121 1 96.94 38 HIS B N 1
ATOM 896 C CA . HIS B 1 38 ? 5.375 5.309 6 1 96.94 38 HIS B CA 1
ATOM 897 C C . HIS B 1 38 ? 3.973 5.652 5.512 1 96.94 38 HIS B C 1
ATOM 899 O O . HIS B 1 38 ? 3.76 6.715 4.922 1 96.94 38 HIS B O 1
ATOM 905 N N . MET B 1 39 ? 3.035 4.773 5.867 1 96.56 39 MET B N 1
ATOM 906 C CA . MET B 1 39 ? 1.689 4.902 5.316 1 96.56 39 MET B CA 1
ATOM 907 C C . MET B 1 39 ? 0.677 5.207 6.414 1 96.56 39 MET B C 1
ATOM 909 O O . MET B 1 39 ? 0.729 4.617 7.496 1 96.56 39 MET B O 1
ATOM 913 N N . PHE B 1 40 ? -0.25 6.102 6.094 1 98.19 40 PHE B N 1
ATOM 914 C CA . PHE B 1 40 ? -1.348 6.516 6.957 1 98.19 40 PHE B CA 1
ATOM 915 C C . PHE B 1 40 ? -2.617 6.75 6.148 1 98.19 40 PHE B C 1
ATOM 917 O O . PHE B 1 40 ? -2.551 7.035 4.949 1 98.19 40 PHE B O 1
ATOM 924 N N . CYS B 1 41 ? -3.766 6.547 6.781 1 97.19 41 CYS B N 1
ATOM 925 C CA . CYS B 1 41 ? -4.957 6.988 6.066 1 97.19 41 CYS B CA 1
ATOM 926 C C . CYS B 1 41 ? -5.047 8.508 6.047 1 97.19 41 CYS B C 1
ATOM 928 O O . CYS B 1 41 ? -4.488 9.18 6.914 1 97.19 41 CYS B O 1
ATOM 930 N N . ALA B 1 42 ? -5.672 8.992 5.152 1 97.12 42 ALA B N 1
ATOM 931 C CA . ALA B 1 42 ? -5.785 10.445 4.992 1 97.12 42 ALA B CA 1
ATOM 932 C C . ALA B 1 42 ? -6.461 11.078 6.207 1 97.12 42 ALA B C 1
ATOM 934 O O . ALA B 1 42 ? -6.051 12.148 6.664 1 97.12 42 ALA B O 1
ATOM 935 N N . ASP B 1 43 ? -7.426 10.406 6.754 1 97 43 ASP B N 1
ATOM 936 C CA . ASP B 1 43 ? -8.172 10.938 7.887 1 97 43 ASP B CA 1
ATOM 937 C C . ASP B 1 43 ? -7.266 11.148 9.094 1 97 43 ASP B C 1
ATOM 939 O O . ASP B 1 43 ? -7.301 12.211 9.727 1 97 43 ASP B O 1
ATOM 943 N N . CYS B 1 44 ? -6.523 10.203 9.344 1 97.56 44 CYS B N 1
ATOM 944 C CA . CYS B 1 44 ? -5.633 10.297 10.492 1 97.56 44 CYS B CA 1
ATOM 945 C C . CYS B 1 44 ? -4.555 11.344 10.273 1 97.56 44 CYS B C 1
ATOM 947 O O . CYS B 1 44 ? -4.23 12.109 11.18 1 97.56 44 CYS B O 1
ATOM 949 N N . LEU B 1 45 ? -3.951 11.391 9.117 1 96.69 45 LEU B N 1
ATOM 950 C CA . LEU B 1 45 ? -2.926 12.383 8.82 1 96.69 45 LEU B CA 1
ATOM 951 C C . LEU B 1 45 ? -3.486 13.797 8.938 1 96.69 45 LEU B C 1
ATOM 953 O O . LEU B 1 45 ? -2.855 14.672 9.539 1 96.69 45 LEU B O 1
ATOM 957 N N . MET B 1 46 ? -4.633 13.93 8.383 1 96.38 46 MET B N 1
ATOM 958 C CA . MET B 1 46 ? -5.273 15.242 8.445 1 96.38 46 MET B CA 1
ATOM 959 C C . MET B 1 46 ? -5.566 15.633 9.891 1 96.38 46 MET B C 1
ATOM 961 O O . MET B 1 46 ? -5.363 16.781 10.281 1 96.38 46 MET B O 1
ATOM 965 N N . ALA B 1 47 ? -6.008 14.711 10.656 1 96.81 47 ALA B N 1
ATOM 966 C CA . ALA B 1 47 ? -6.27 14.977 12.07 1 96.81 47 ALA B CA 1
ATOM 967 C C . ALA B 1 47 ? -4.996 15.398 12.797 1 96.81 47 ALA B C 1
ATOM 969 O O . ALA B 1 47 ? -5.012 16.328 13.594 1 96.81 47 ALA B O 1
ATOM 970 N N . GLN B 1 48 ? -3.92 14.703 12.461 1 97.19 48 GLN B N 1
ATOM 971 C CA . GLN B 1 48 ? -2.637 15.047 13.07 1 97.19 48 GLN B CA 1
ATOM 972 C C . GLN B 1 48 ? -2.211 16.469 12.68 1 97.19 48 GLN B C 1
ATOM 974 O O . GLN B 1 48 ? -1.838 17.266 13.539 1 97.19 48 GLN B O 1
ATOM 979 N N . MET B 1 49 ? -2.348 16.812 11.445 1 95.12 49 MET B N 1
ATOM 980 C CA . MET B 1 49 ? -1.889 18.109 10.93 1 95.12 49 MET B CA 1
ATOM 981 C C . MET B 1 49 ? -2.748 19.25 11.477 1 95.12 49 MET B C 1
ATOM 983 O O . MET B 1 49 ? -2.273 20.375 11.617 1 95.12 49 MET B O 1
ATOM 987 N N . LYS B 1 50 ? -3.953 18.938 11.789 1 95.62 50 LYS B N 1
ATOM 988 C CA . LYS B 1 50 ? -4.887 19.938 12.297 1 95.62 50 LYS B CA 1
ATOM 989 C C . LYS B 1 50 ? -4.707 20.141 13.797 1 95.62 50 LYS B C 1
ATOM 991 O O . LYS B 1 50 ? -5.18 21.141 14.352 1 95.62 50 LYS B O 1
ATOM 996 N N . SER B 1 51 ? -4.012 19.266 14.352 1 95.69 51 SER B N 1
ATOM 997 C CA . SER B 1 51 ? -3.861 19.328 15.797 1 95.69 51 SER B CA 1
ATOM 998 C C . SER B 1 51 ? -3.004 20.531 16.203 1 95.69 51 SER B C 1
ATOM 1000 O O . SER B 1 51 ? -2.418 21.203 15.359 1 95.69 51 SER B O 1
ATOM 1002 N N . LYS B 1 52 ? -2.945 20.828 17.531 1 94.44 52 LYS B N 1
ATOM 1003 C CA . LYS B 1 52 ? -2.148 21.938 18.062 1 94.44 52 LYS B CA 1
ATOM 1004 C C . LYS B 1 52 ? -0.807 21.438 18.594 1 94.44 52 LYS B C 1
ATOM 1006 O O . LYS B 1 52 ? -0.057 22.203 19.203 1 94.44 52 LYS B O 1
ATOM 1011 N N . MET B 1 53 ? -0.506 20.297 18.234 1 91.75 53 MET B N 1
ATOM 1012 C CA . MET B 1 53 ? 0.721 19.703 18.766 1 91.75 53 MET B CA 1
ATOM 1013 C C . MET B 1 53 ? 1.941 20.219 18.016 1 91.75 53 MET B C 1
ATOM 1015 O O . MET B 1 53 ? 1.86 20.531 16.812 1 91.75 53 MET B O 1
ATOM 1019 N N . VAL B 1 54 ? 3.098 20.297 18.656 1 93.06 54 VAL B N 1
ATOM 1020 C CA . VAL B 1 54 ? 4.34 20.812 18.109 1 93.06 54 VAL B CA 1
ATOM 1021 C C . VAL B 1 54 ? 4.805 19.922 16.953 1 93.06 54 VAL B C 1
ATOM 1023 O O . VAL B 1 54 ? 5.301 20.422 15.938 1 93.06 54 VAL B O 1
ATOM 1026 N N . ARG B 1 55 ? 4.559 18.656 17 1 94.31 55 ARG B N 1
ATOM 1027 C CA . ARG B 1 55 ? 5.062 17.719 16.016 1 94.31 55 ARG B CA 1
ATOM 1028 C C . ARG B 1 55 ? 3.982 17.375 15 1 94.31 55 ARG B C 1
ATOM 1030 O O . ARG B 1 55 ? 3.961 16.25 14.461 1 94.31 55 ARG B O 1
ATOM 1037 N N . ARG B 1 56 ? 3.076 18.281 14.664 1 95.69 56 ARG B N 1
ATOM 1038 C CA . ARG B 1 56 ? 1.924 18 13.812 1 95.69 56 ARG B CA 1
ATOM 1039 C C . ARG B 1 56 ? 2.352 17.797 12.367 1 95.69 56 ARG B C 1
ATOM 1041 O O . ARG B 1 56 ? 1.6 17.234 11.562 1 95.69 56 ARG B O 1
ATOM 1048 N N . TYR B 1 57 ? 3.586 18.219 12.039 1 95.69 57 TYR B N 1
ATOM 1049 C CA . TYR B 1 57 ? 4.074 18.031 10.68 1 95.69 57 TYR B CA 1
ATOM 1050 C C . TYR B 1 57 ? 5.246 17.047 10.648 1 95.69 57 TYR B C 1
ATOM 1052 O O . TYR B 1 57 ? 6.152 17.188 9.828 1 95.69 57 TYR B O 1
ATOM 1060 N N . ASP B 1 58 ? 5.266 16.172 11.594 1 97.38 58 ASP B N 1
ATOM 1061 C CA . ASP B 1 58 ? 6.207 15.055 11.594 1 97.38 58 ASP B CA 1
ATOM 1062 C C . ASP B 1 58 ? 5.5 13.734 11.312 1 97.38 58 ASP B C 1
ATOM 1064 O O . ASP B 1 58 ? 4.316 13.578 11.625 1 97.38 58 ASP B O 1
ATOM 1068 N N . CYS B 1 59 ? 6.215 12.852 10.75 1 97.94 59 CYS B N 1
ATOM 1069 C CA . CYS B 1 59 ? 5.676 11.5 10.641 1 97.94 59 CYS B CA 1
ATOM 1070 C C . CYS B 1 59 ? 5.305 10.945 12.008 1 97.94 59 CYS B C 1
ATOM 1072 O O . CYS B 1 59 ? 6.121 10.953 12.93 1 97.94 59 CYS B O 1
ATOM 1074 N N . ALA B 1 60 ? 4.242 10.383 12.172 1 97.44 60 ALA B N 1
ATOM 1075 C CA . ALA B 1 60 ? 3.721 9.875 13.445 1 97.44 60 ALA B CA 1
ATOM 1076 C C . ALA B 1 60 ? 4.461 8.609 13.875 1 97.44 60 ALA B C 1
ATOM 1078 O O . ALA B 1 60 ? 4.352 8.188 15.031 1 97.44 60 ALA B O 1
ATOM 1079 N N . LEU B 1 61 ? 5.246 8.008 12.961 1 96.94 61 LEU B N 1
ATOM 1080 C CA . LEU B 1 61 ? 5.926 6.754 13.258 1 96.94 61 LEU B CA 1
ATOM 1081 C C . LEU B 1 61 ? 7.418 6.984 13.477 1 96.94 61 LEU B C 1
ATOM 1083 O O . LEU B 1 61 ? 7.957 6.633 14.531 1 96.94 61 LEU B O 1
ATOM 1087 N N . CYS B 1 62 ? 8.102 7.684 12.562 1 97.25 62 CYS B N 1
ATOM 1088 C CA . CYS B 1 62 ? 9.555 7.801 12.648 1 97.25 62 CYS B CA 1
ATOM 1089 C C . CYS B 1 62 ? 9.961 9.203 13.062 1 97.25 62 CYS B C 1
ATOM 1091 O O . CYS B 1 62 ? 11.141 9.461 13.336 1 97.25 62 CYS B O 1
ATOM 1093 N N . ARG B 1 63 ? 9.094 10.188 12.977 1 96.44 63 ARG B N 1
ATOM 1094 C CA . ARG B 1 63 ? 9.219 11.555 13.477 1 96.44 63 ARG B CA 1
ATOM 1095 C C . ARG B 1 63 ? 10.008 12.422 12.5 1 96.44 63 ARG B C 1
ATOM 1097 O O . ARG B 1 63 ? 10.406 13.539 12.836 1 96.44 63 ARG B O 1
ATOM 1104 N N . ARG B 1 64 ? 10.242 11.961 11.352 1 97.19 64 ARG B N 1
ATOM 1105 C CA . ARG B 1 64 ? 10.867 12.82 10.344 1 97.19 64 ARG B CA 1
ATOM 1106 C C . ARG B 1 64 ? 9.93 13.953 9.938 1 97.19 64 ARG B C 1
ATOM 1108 O O . ARG B 1 64 ? 8.734 13.742 9.75 1 97.19 64 ARG B O 1
ATOM 1115 N N . SER B 1 65 ? 10.445 15.078 9.672 1 96.69 65 SER B N 1
ATOM 1116 C CA . SER B 1 65 ? 9.641 16.25 9.312 1 96.69 65 SER B CA 1
ATOM 1117 C C . SER B 1 65 ? 9.109 16.125 7.891 1 96.69 65 SER B C 1
ATOM 1119 O O . SER B 1 65 ? 9.875 15.891 6.953 1 96.69 65 SER B O 1
ATOM 1121 N N . LEU B 1 66 ? 7.848 16.391 7.742 1 95.44 66 LEU B N 1
ATOM 1122 C CA . LEU B 1 66 ? 7.199 16.328 6.438 1 95.44 66 LEU B CA 1
ATOM 1123 C C . LEU B 1 66 ? 7.582 17.516 5.578 1 95.44 66 LEU B C 1
ATOM 1125 O O . LEU B 1 66 ? 7.527 17.453 4.348 1 95.44 66 LEU B O 1
ATOM 1129 N N . LEU B 1 67 ? 7.922 18.547 6.211 1 89.19 67 LEU B N 1
ATOM 1130 C CA . LEU B 1 67 ? 8.188 19.797 5.508 1 89.19 67 LEU B CA 1
ATOM 1131 C C . LEU B 1 67 ? 9.586 19.797 4.898 1 89.19 67 LEU B C 1
ATOM 1133 O O . LEU B 1 67 ? 9.938 20.688 4.121 1 89.19 67 LEU B O 1
ATOM 1137 N N . ALA B 1 68 ? 10.219 18.766 5.156 1 86.5 68 ALA B N 1
ATOM 1138 C CA . ALA B 1 68 ? 11.57 18.641 4.621 1 86.5 68 ALA B CA 1
ATOM 1139 C C . ALA B 1 68 ? 11.547 18.156 3.176 1 86.5 68 ALA B C 1
ATOM 1141 O O . ALA B 1 68 ? 12.539 18.266 2.459 1 86.5 68 ALA B O 1
ATOM 1142 N N . PHE B 1 69 ? 10.398 17.734 2.762 1 82.31 69 PHE B N 1
ATOM 1143 C CA . PHE B 1 69 ? 10.328 17.172 1.418 1 82.31 69 PHE B CA 1
ATOM 1144 C C . PHE B 1 69 ? 9.859 18.234 0.417 1 82.31 69 PHE B C 1
ATOM 1146 O O . PHE B 1 69 ? 8.914 18.969 0.688 1 82.31 69 PHE B O 1
ATOM 1153 N N . ARG B 1 70 ? 10.531 18.375 -0.663 1 75.5 70 ARG B N 1
ATOM 1154 C CA . ARG B 1 70 ? 10.109 19.141 -1.832 1 75.5 70 ARG B CA 1
ATOM 1155 C C . ARG B 1 70 ? 9.867 18.219 -3.027 1 75.5 70 ARG B C 1
ATOM 1157 O O . ARG B 1 70 ? 10.766 17.484 -3.438 1 75.5 70 ARG B O 1
ATOM 1164 N N . ARG B 1 71 ? 8.625 18.094 -3.439 1 75.56 71 ARG B N 1
ATOM 1165 C CA . ARG B 1 71 ? 8.336 17.219 -4.574 1 75.56 71 ARG B CA 1
ATOM 1166 C C . ARG B 1 71 ? 9.086 17.688 -5.82 1 75.56 71 ARG B C 1
ATOM 1168 O O . ARG B 1 71 ? 9.062 18.859 -6.168 1 75.56 71 ARG B O 1
ATOM 1175 N N . PRO B 1 72 ? 9.688 16.672 -6.422 1 70.19 72 PRO B N 1
ATOM 1176 C CA . PRO B 1 72 ? 10.32 17.062 -7.684 1 70.19 72 PRO B CA 1
ATOM 1177 C C . PRO B 1 72 ? 9.305 17.547 -8.719 1 70.19 72 PRO B C 1
ATOM 1179 O O . PRO B 1 72 ? 8.234 16.953 -8.867 1 70.19 72 PRO B O 1
ATOM 1182 N N . GLY B 1 73 ? 9.508 18.766 -9.289 1 58.84 73 GLY B N 1
ATOM 1183 C CA . GLY B 1 73 ? 8.664 19.359 -10.312 1 58.84 73 GLY B CA 1
ATOM 1184 C C . GLY B 1 73 ? 7.688 20.391 -9.766 1 58.84 73 GLY B C 1
ATOM 1185 O O . GLY B 1 73 ? 6.988 21.062 -10.531 1 58.84 73 GLY B O 1
ATOM 1186 N N . ALA B 1 74 ? 7.211 20.172 -8.5 1 57.59 74 ALA B N 1
ATOM 1187 C CA . ALA B 1 74 ? 6.355 21.234 -7.965 1 57.59 74 ALA B CA 1
ATOM 1188 C C . ALA B 1 74 ? 7.07 22.578 -7.98 1 57.59 74 ALA B C 1
ATOM 1190 O O . ALA B 1 74 ? 8.211 22.688 -7.52 1 57.59 74 ALA B O 1
ATOM 1191 N N . LEU B 1 75 ? 6.969 23.25 -9.008 1 47.88 75 LEU B N 1
ATOM 1192 C CA . LEU B 1 75 ? 7.484 24.609 -9.109 1 47.88 75 LEU B CA 1
ATOM 1193 C C . LEU B 1 75 ? 6.988 25.469 -7.949 1 47.88 75 LEU B C 1
ATOM 1195 O O . LEU B 1 75 ? 5.789 25.484 -7.656 1 47.88 75 LEU B O 1
ATOM 1199 N N . TRP B 1 76 ? 7.738 25.75 -7.082 1 41.81 76 TRP B N 1
ATOM 1200 C CA . TRP B 1 76 ? 7.391 26.953 -6.324 1 41.81 76 TRP B CA 1
ATOM 1201 C C . TRP B 1 76 ? 7.348 28.172 -7.234 1 41.81 76 TRP B C 1
ATOM 1203 O O . TRP B 1 76 ? 8.062 28.25 -8.234 1 41.81 76 TRP B O 1
#